Protein AF-A0A4V1ZNY5-F1 (afdb_monomer_lite)

Foldseek 3Di:
DDPVVVLVCVLVVLLVVLLVQCLVPLDPVSLVVSLVSNVVSLVVVLVVVLCVPCVPPHDDRPDDPVVSVVVSVVPSVVSVVVSVVSNVVSVVSSVVSVVVVD

Secondary structure (DSSP, 8-state):
--HHHHHHHHHHHHHHHHHHHHHHH--HHHHHHHHHHHHHHHHHHHHHHHHHHH-TTTS---S-HHHHHHHHHHHHHHHHHHHHHHHHHHHHHHHHHHHH--

Structure (mmCIF, N/CA/C/O backbone):
data_AF-A0A4V1ZNY5-F1
#
_entry.id   AF-A0A4V1ZNY5-F1
#
loop_
_atom_site.group_PDB
_atom_site.id
_atom_site.type_symbol
_atom_site.label_atom_id
_atom_site.label_alt_id
_atom_site.label_comp_id
_atom_site.label_asym_id
_atom_site.label_entity_id
_atom_site.label_seq_id
_atom_site.pdbx_PDB_ins_code
_atom_site.Cartn_x
_atom_site.Cartn_y
_atom_site.Cartn_z
_atom_site.occupancy
_atom_site.B_iso_or_equiv
_atom_site.auth_seq_id
_atom_site.auth_comp_id
_atom_site.auth_asym_id
_atom_site.auth_atom_id
_atom_site.pdbx_PDB_model_num
ATOM 1 N N . MET A 1 1 ? 20.889 -8.155 0.793 1.00 51.66 1 MET A N 1
ATOM 2 C CA . MET A 1 1 ? 19.547 -7.672 0.409 1.00 51.66 1 MET A CA 1
ATOM 3 C C . MET A 1 1 ? 19.725 -6.303 -0.200 1.00 51.66 1 MET A C 1
ATOM 5 O O . MET A 1 1 ? 20.232 -5.415 0.476 1.00 51.66 1 MET A O 1
ATOM 9 N N . ASP A 1 2 ? 19.386 -6.170 -1.472 1.00 76.38 2 ASP A N 1
ATOM 10 C CA . ASP A 1 2 ? 19.706 -4.991 -2.276 1.00 76.38 2 ASP A CA 1
ATOM 11 C C . ASP A 1 2 ? 18.778 -3.833 -1.880 1.00 76.38 2 ASP A C 1
ATOM 13 O O . ASP A 1 2 ? 17.642 -4.068 -1.464 1.00 76.38 2 ASP A O 1
ATOM 17 N N . LEU A 1 3 ? 19.235 -2.582 -2.003 1.00 69.19 3 LEU A N 1
ATOM 18 C CA . LEU A 1 3 ? 18.453 -1.370 -1.692 1.00 69.19 3 LEU A CA 1
ATOM 19 C C . LEU A 1 3 ? 17.049 -1.401 -2.326 1.00 69.19 3 LEU A C 1
ATOM 21 O O . LEU A 1 3 ? 16.068 -0.961 -1.730 1.00 69.19 3 LEU A O 1
ATOM 25 N N . PHE A 1 4 ? 16.956 -1.999 -3.513 1.00 63.38 4 PHE A N 1
ATOM 26 C CA . PHE A 1 4 ? 15.710 -2.256 -4.217 1.00 63.38 4 PHE A CA 1
ATOM 27 C C . PHE A 1 4 ? 14.741 -3.127 -3.403 1.00 63.38 4 PHE A C 1
ATOM 29 O O . PHE A 1 4 ? 13.587 -2.756 -3.236 1.00 63.38 4 PHE A O 1
ATOM 36 N N . GLY A 1 5 ? 15.203 -4.234 -2.814 1.00 63.56 5 GLY A N 1
ATOM 37 C CA . GLY A 1 5 ? 14.377 -5.091 -1.958 1.00 63.56 5 GLY A CA 1
ATOM 38 C C . GLY A 1 5 ? 13.820 -4.350 -0.738 1.00 63.56 5 GLY A C 1
ATOM 39 O O . GLY A 1 5 ? 12.646 -4.507 -0.414 1.00 63.56 5 GLY A O 1
ATOM 40 N N . TRP A 1 6 ? 14.617 -3.475 -0.114 1.00 69.19 6 TRP A N 1
ATOM 41 C CA . TRP A 1 6 ? 14.156 -2.625 0.992 1.00 69.19 6 TRP A CA 1
ATOM 42 C C . TRP A 1 6 ? 13.076 -1.629 0.561 1.00 69.19 6 TRP A C 1
ATOM 44 O O . TRP A 1 6 ? 12.050 -1.508 1.233 1.00 69.19 6 TRP A O 1
ATOM 54 N N . LEU A 1 7 ? 13.260 -0.969 -0.585 1.00 66.44 7 LEU A N 1
ATOM 55 C CA . LEU A 1 7 ? 12.258 -0.067 -1.162 1.00 66.44 7 LEU A CA 1
ATOM 56 C C . LEU A 1 7 ? 10.950 -0.801 -1.494 1.00 66.44 7 LEU A C 1
ATOM 58 O O . LEU A 1 7 ? 9.869 -0.255 -1.286 1.00 66.44 7 LEU A O 1
ATOM 62 N N . MET A 1 8 ? 11.035 -2.058 -1.935 1.00 65.38 8 MET A N 1
ATOM 63 C CA . MET A 1 8 ? 9.869 -2.899 -2.228 1.00 65.38 8 MET A CA 1
ATOM 64 C C . MET A 1 8 ? 9.114 -3.337 -0.962 1.00 65.38 8 MET A C 1
ATOM 66 O O . MET A 1 8 ? 7.915 -3.602 -1.026 1.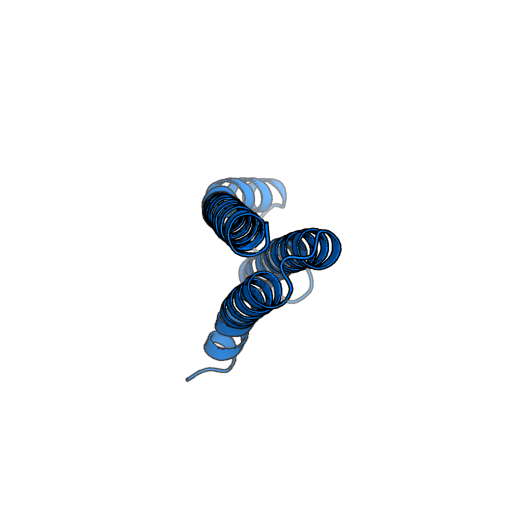00 65.38 8 MET A O 1
ATOM 70 N N . MET A 1 9 ? 9.780 -3.392 0.197 1.00 70.75 9 MET A N 1
ATOM 71 C CA . MET A 1 9 ? 9.149 -3.767 1.470 1.00 70.75 9 MET A CA 1
ATOM 72 C C . MET A 1 9 ? 8.447 -2.604 2.180 1.00 70.75 9 MET A C 1
ATOM 74 O O . MET A 1 9 ? 7.527 -2.841 2.965 1.00 70.75 9 MET A O 1
ATOM 78 N N . MET A 1 10 ? 8.822 -1.352 1.898 1.00 72.19 10 MET A N 1
ATOM 79 C CA . MET A 1 10 ? 8.226 -0.174 2.544 1.00 72.19 10 MET A CA 1
ATOM 80 C C . MET A 1 10 ? 6.694 -0.073 2.397 1.00 72.19 10 MET A C 1
ATOM 82 O O . MET A 1 10 ? 6.030 0.172 3.407 1.00 72.19 10 MET A O 1
ATOM 86 N N . PRO A 1 11 ? 6.085 -0.313 1.217 1.00 71.00 11 PRO A N 1
ATOM 87 C CA . PRO A 1 11 ? 4.630 -0.275 1.066 1.00 71.00 11 PRO A CA 1
ATOM 88 C C . PRO A 1 11 ? 3.929 -1.389 1.848 1.00 71.00 11 PRO A C 1
ATOM 90 O O . PRO A 1 11 ? 2.845 -1.175 2.392 1.00 71.00 11 PRO A O 1
ATOM 93 N N . ILE A 1 12 ? 4.553 -2.568 1.940 1.00 73.62 12 ILE A N 1
ATOM 94 C CA . ILE A 1 12 ? 4.027 -3.716 2.689 1.00 73.62 12 ILE A CA 1
ATOM 95 C C . ILE A 1 12 ? 4.035 -3.394 4.186 1.00 73.62 12 ILE A C 1
ATOM 97 O O . ILE A 1 12 ? 3.013 -3.542 4.856 1.00 73.62 12 ILE A O 1
ATOM 101 N N . ALA A 1 13 ? 5.155 -2.880 4.699 1.00 77.44 13 ALA A N 1
ATOM 102 C CA . ALA A 1 13 ? 5.283 -2.463 6.092 1.00 77.44 13 ALA A CA 1
ATOM 103 C C . ALA A 1 13 ? 4.310 -1.324 6.446 1.00 77.44 13 ALA A C 1
ATOM 105 O O . ALA A 1 13 ? 3.639 -1.391 7.476 1.00 77.44 13 ALA A O 1
ATOM 106 N N . ALA A 1 14 ? 4.163 -0.319 5.575 1.00 76.62 14 ALA A N 1
ATOM 107 C CA . ALA A 1 14 ? 3.204 0.772 5.757 1.00 76.62 14 ALA 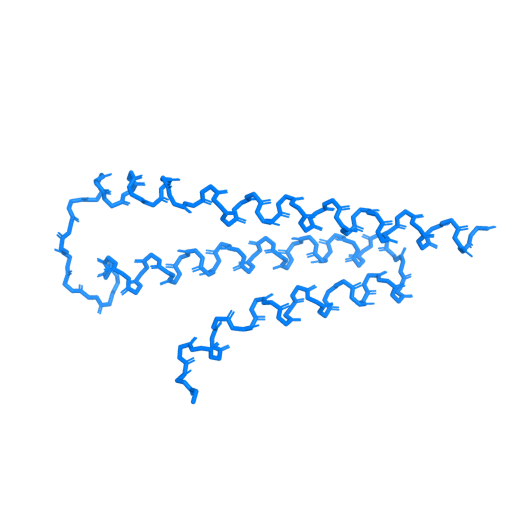A CA 1
ATOM 108 C C . ALA A 1 14 ? 1.749 0.268 5.766 1.00 76.62 14 ALA A C 1
ATOM 110 O O . ALA A 1 14 ? 0.949 0.676 6.611 1.00 76.62 14 ALA A O 1
ATOM 111 N N . SER A 1 15 ? 1.416 -0.673 4.876 1.00 78.38 15 SER A N 1
ATOM 112 C CA . SER A 1 15 ? 0.090 -1.298 4.812 1.00 78.38 15 SER A CA 1
ATOM 113 C C . SER A 1 15 ? -0.215 -2.089 6.087 1.00 78.38 15 SER A C 1
ATOM 115 O O . SER A 1 15 ? -1.273 -1.901 6.685 1.00 78.38 15 SER A O 1
ATOM 117 N N . LEU A 1 16 ? 0.732 -2.897 6.573 1.00 79.69 16 LEU A N 1
ATOM 118 C CA . LEU A 1 16 ? 0.595 -3.633 7.835 1.00 79.69 16 LEU A CA 1
ATOM 119 C C . LEU A 1 16 ? 0.473 -2.692 9.039 1.00 79.69 16 LEU A C 1
ATOM 121 O O . LEU A 1 16 ? -0.430 -2.861 9.857 1.00 79.69 16 LEU A O 1
ATOM 125 N N . GLY A 1 17 ? 1.313 -1.658 9.123 1.00 82.88 17 GLY A N 1
ATOM 126 C CA . GLY A 1 17 ? 1.246 -0.656 10.188 1.00 82.88 17 GLY A CA 1
ATOM 127 C C . GLY A 1 17 ? -0.104 0.065 10.226 1.00 82.88 17 GLY A C 1
ATOM 128 O O . GLY A 1 17 ? -0.700 0.225 11.293 1.00 82.88 17 GLY A O 1
ATOM 129 N N . SER A 1 18 ? -0.641 0.426 9.059 1.00 81.69 18 SER A N 1
ATOM 130 C CA . SER A 1 18 ? -1.956 1.066 8.947 1.00 81.69 18 SER A CA 1
ATOM 131 C C . SER A 1 18 ? -3.121 0.137 9.327 1.00 81.69 18 SER A C 1
ATOM 133 O O . SER A 1 18 ? -4.114 0.606 9.890 1.00 81.69 18 SER A O 1
ATOM 135 N N . LEU A 1 19 ? -3.000 -1.178 9.096 1.00 82.50 19 LEU A N 1
ATOM 136 C CA . LEU A 1 19 ? -3.964 -2.175 9.577 1.00 82.50 19 LEU A CA 1
ATOM 137 C C . LEU A 1 19 ? -3.892 -2.346 11.094 1.00 82.50 19 LEU A C 1
ATOM 139 O O . LEU A 1 19 ? -4.934 -2.373 11.748 1.00 82.50 19 LEU A O 1
ATOM 143 N N . CYS A 1 2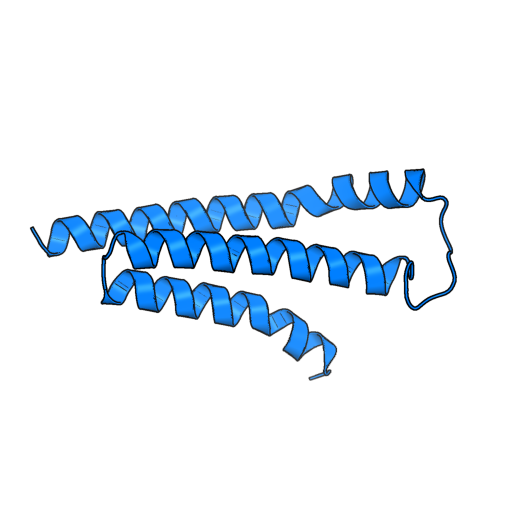0 ? -2.688 -2.409 11.664 1.00 83.94 20 CYS A N 1
ATOM 144 C CA . CYS A 1 20 ? -2.497 -2.477 13.112 1.00 83.94 20 CYS A CA 1
ATOM 145 C C . CYS A 1 20 ? -3.082 -1.243 13.810 1.00 83.94 20 CYS A C 1
ATOM 147 O O . CYS A 1 20 ? -3.788 -1.366 14.810 1.00 83.94 20 CYS A O 1
ATOM 149 N N . TRP A 1 21 ? -2.862 -0.050 13.253 1.00 83.12 21 TRP A N 1
ATOM 150 C CA . TRP A 1 21 ? -3.424 1.189 13.791 1.00 83.12 21 TRP A CA 1
ATOM 151 C C . TRP A 1 21 ? -4.956 1.252 13.677 1.00 83.12 21 TRP A C 1
ATOM 153 O O . TRP A 1 21 ? -5.641 1.686 14.613 1.00 83.12 21 TRP A O 1
ATOM 163 N N . LEU A 1 22 ? -5.515 0.759 12.568 1.00 84.06 22 LEU A N 1
ATOM 164 C CA . LEU A 1 22 ? -6.959 0.606 12.401 1.00 84.06 22 LEU A CA 1
ATOM 165 C C . LEU A 1 22 ? -7.547 -0.374 13.427 1.00 84.06 22 LEU A C 1
ATOM 167 O O . LEU A 1 22 ? -8.568 -0.066 14.044 1.00 84.06 22 LEU A O 1
ATOM 171 N N . ALA A 1 23 ? -6.896 -1.520 13.637 1.00 80.88 23 ALA A N 1
ATOM 172 C CA . ALA A 1 23 ? -7.309 -2.528 14.609 1.00 80.88 23 ALA A CA 1
ATOM 173 C C . ALA A 1 23 ? -7.257 -1.991 16.050 1.00 80.88 23 ALA A C 1
ATOM 175 O O . ALA A 1 23 ? -8.174 -2.241 16.835 1.00 80.88 23 ALA A O 1
ATOM 176 N N . ALA A 1 24 ? -6.230 -1.204 16.382 1.00 83.00 24 ALA A N 1
ATOM 177 C CA . ALA A 1 24 ? -6.070 -0.607 17.702 1.00 83.00 24 ALA A CA 1
ATOM 178 C C . ALA A 1 24 ? -7.135 0.466 17.988 1.00 83.00 24 ALA A C 1
ATOM 180 O O . ALA A 1 24 ? -7.837 0.376 19.000 1.00 83.00 24 ALA A O 1
ATOM 181 N N . SER A 1 25 ? -7.296 1.458 17.098 1.00 84.12 25 SER A N 1
ATOM 182 C CA . SER A 1 25 ? -8.186 2.599 17.370 1.00 84.12 25 SER A CA 1
ATOM 183 C C . SER A 1 25 ? -9.659 2.338 17.055 1.00 84.12 25 SER A C 1
ATOM 185 O O . SER A 1 25 ? -10.526 2.902 17.716 1.00 84.12 25 SER A O 1
ATOM 187 N N . GLY A 1 26 ? -9.969 1.551 16.015 1.00 77.31 26 GLY A N 1
ATOM 188 C CA . GLY A 1 26 ? -11.343 1.359 15.534 1.00 77.31 26 GLY A CA 1
ATOM 189 C C . GLY A 1 26 ? -12.055 2.643 15.079 1.00 77.31 26 GLY A C 1
ATOM 190 O O . GLY A 1 26 ? -13.277 2.646 14.921 1.00 77.31 26 GLY A O 1
ATOM 191 N N . SER A 1 27 ? -11.329 3.749 14.882 1.00 84.69 27 SER A N 1
ATOM 192 C CA . SER A 1 27 ? -11.915 5.055 14.568 1.00 84.69 27 SER A CA 1
ATOM 193 C C . SER A 1 27 ? -12.182 5.232 13.067 1.00 84.69 27 SER A C 1
ATOM 195 O O . SER A 1 27 ? -11.445 4.730 12.217 1.00 84.69 27 SER A O 1
ATOM 197 N N . ARG A 1 28 ? -13.226 5.998 12.707 1.00 83.81 28 ARG A N 1
ATOM 198 C CA . ARG A 1 28 ? -13.529 6.321 11.293 1.00 83.81 28 ARG A CA 1
ATOM 199 C C . ARG A 1 28 ? -12.383 7.077 10.610 1.00 83.81 28 ARG A C 1
ATOM 201 O O . ARG A 1 28 ? -12.134 6.863 9.430 1.00 83.81 28 ARG A O 1
ATOM 208 N N . ARG A 1 29 ? -11.683 7.940 11.358 1.00 85.75 29 ARG A N 1
ATOM 209 C CA . ARG A 1 29 ? -10.517 8.687 10.863 1.00 85.75 29 ARG A CA 1
ATOM 210 C C . ARG A 1 29 ? -9.357 7.749 10.546 1.00 85.75 29 ARG A C 1
ATOM 212 O O . ARG A 1 29 ? -8.785 7.872 9.471 1.00 85.75 29 ARG A O 1
ATOM 219 N N . ALA A 1 30 ? -9.072 6.783 11.423 1.00 80.75 30 ALA A N 1
ATOM 220 C CA . ALA A 1 30 ? -8.042 5.785 11.156 1.00 80.75 30 ALA A CA 1
ATOM 221 C C . ALA A 1 30 ? -8.365 4.965 9.907 1.00 80.75 30 ALA A C 1
ATOM 223 O O . ALA A 1 30 ? -7.497 4.786 9.068 1.00 80.75 30 ALA A O 1
ATOM 224 N N . PHE A 1 31 ? -9.627 4.570 9.717 1.00 83.12 31 PHE A N 1
ATOM 225 C CA . PHE A 1 31 ? -10.045 3.870 8.501 1.00 83.12 31 PHE A CA 1
ATOM 226 C C . PHE A 1 31 ? -9.794 4.695 7.229 1.00 83.12 31 PHE A C 1
ATOM 228 O O . PHE A 1 31 ? -9.182 4.197 6.288 1.00 83.12 31 PHE A O 1
ATOM 235 N N . MET A 1 32 ? -10.207 5.968 7.211 1.00 84.31 32 MET A N 1
ATOM 236 C CA . MET A 1 32 ? -9.976 6.854 6.062 1.00 84.31 32 MET A CA 1
ATOM 237 C C . MET A 1 32 ? -8.486 7.061 5.773 1.00 84.31 32 MET A C 1
ATOM 239 O O . MET A 1 32 ? -8.072 6.976 4.621 1.00 84.31 32 MET A O 1
ATOM 243 N N . VAL A 1 33 ? -7.676 7.294 6.807 1.00 84.94 33 VAL A N 1
ATOM 244 C CA . VAL A 1 33 ? -6.229 7.490 6.651 1.00 84.94 33 VAL A CA 1
ATOM 245 C C . VAL A 1 33 ? -5.550 6.203 6.174 1.00 84.94 33 VAL A C 1
ATOM 247 O O . VAL A 1 33 ? -4.739 6.267 5.258 1.00 84.94 33 VAL A O 1
ATOM 250 N N . THR A 1 34 ? -5.925 5.032 6.698 1.00 85.38 34 THR A N 1
ATOM 251 C CA . THR A 1 34 ? -5.437 3.725 6.223 1.00 85.38 34 THR A CA 1
ATOM 252 C C . THR A 1 34 ? -5.712 3.531 4.729 1.00 85.38 34 THR A C 1
ATOM 254 O O . THR A 1 34 ? -4.815 3.143 3.980 1.00 85.38 34 THR A O 1
ATOM 257 N N . LEU A 1 35 ? -6.920 3.864 4.262 1.00 85.94 35 LEU A N 1
ATOM 258 C CA . LEU A 1 35 ? -7.260 3.787 2.839 1.00 85.94 35 LEU A CA 1
ATOM 259 C C . LEU A 1 35 ? -6.440 4.771 1.995 1.00 85.94 35 LEU A C 1
ATOM 261 O O . LEU A 1 35 ? -5.861 4.364 0.989 1.00 85.94 35 LEU A O 1
ATOM 265 N N . LEU A 1 36 ? -6.339 6.033 2.420 1.00 86.38 36 LEU A N 1
ATOM 266 C CA . LEU A 1 36 ? -5.585 7.063 1.700 1.00 86.38 36 LEU A CA 1
ATOM 267 C C . LEU A 1 36 ? -4.093 6.728 1.602 1.00 86.38 36 LEU A C 1
ATOM 269 O O . LEU A 1 36 ? -3.518 6.836 0.522 1.00 86.38 36 LEU A O 1
ATOM 273 N N . VAL A 1 37 ? -3.477 6.272 2.695 1.00 84.44 37 VAL A N 1
ATOM 274 C CA . VAL A 1 37 ? -2.061 5.877 2.721 1.00 84.44 37 VAL A CA 1
ATOM 275 C C . VAL A 1 37 ? -1.818 4.662 1.826 1.00 84.44 37 VAL A C 1
ATOM 277 O O . VAL A 1 37 ? -0.857 4.659 1.060 1.00 84.44 37 VAL A O 1
ATOM 280 N N . SER A 1 38 ? -2.705 3.660 1.857 1.00 83.31 38 SER A N 1
ATOM 281 C CA . SER A 1 38 ? -2.581 2.482 0.985 1.00 83.31 38 SER A CA 1
ATOM 282 C C . SER A 1 38 ? -2.702 2.836 -0.504 1.00 83.31 38 SER A C 1
ATOM 284 O O . SER A 1 38 ? -1.942 2.320 -1.322 1.00 83.31 38 SER A O 1
ATOM 286 N N . LEU A 1 39 ? -3.604 3.762 -0.856 1.00 84.56 39 LEU A N 1
ATOM 287 C CA . LEU A 1 39 ? -3.776 4.244 -2.226 1.00 84.56 39 LEU A CA 1
ATOM 288 C C . LEU A 1 39 ? -2.571 5.075 -2.682 1.00 84.56 39 LEU A C 1
ATOM 290 O O . LEU A 1 39 ? -2.066 4.873 -3.783 1.00 84.56 39 LEU A O 1
ATOM 294 N N . ALA A 1 40 ? -2.081 5.982 -1.835 1.00 84.25 40 ALA A N 1
ATOM 295 C CA . ALA A 1 40 ? -0.891 6.774 -2.130 1.00 84.25 40 ALA A CA 1
ATOM 296 C C . ALA A 1 40 ? 0.333 5.871 -2.344 1.00 84.25 40 ALA A C 1
ATOM 298 O O . ALA A 1 40 ? 1.063 6.051 -3.316 1.00 84.25 40 ALA A O 1
ATOM 299 N N . GLY A 1 41 ? 0.512 4.852 -1.497 1.00 80.94 41 GLY A N 1
ATOM 300 C CA . GLY A 1 41 ? 1.567 3.853 -1.652 1.00 80.94 41 GLY A CA 1
ATOM 301 C C . GLY A 1 41 ? 1.476 3.098 -2.980 1.00 80.94 41 GLY A C 1
ATOM 302 O O . GLY A 1 41 ? 2.487 2.958 -3.663 1.00 80.94 41 GLY A O 1
ATOM 303 N N . LEU A 1 42 ? 0.271 2.679 -3.384 1.00 81.88 42 LEU A N 1
ATOM 304 C CA . LEU A 1 42 ? 0.026 2.023 -4.673 1.00 81.88 42 LEU A CA 1
ATOM 305 C C . LEU A 1 42 ? 0.424 2.914 -5.859 1.00 81.88 42 LEU A C 1
ATOM 307 O O . LEU A 1 42 ? 1.111 2.457 -6.771 1.00 81.88 42 LEU A O 1
ATOM 311 N N . LEU A 1 43 ? 0.004 4.182 -5.843 1.00 81.50 43 LEU A N 1
ATOM 312 C CA . LEU A 1 43 ? 0.269 5.132 -6.925 1.00 81.50 43 LEU A CA 1
ATOM 313 C C . LEU A 1 43 ? 1.754 5.492 -7.018 1.00 81.50 43 LEU A C 1
ATOM 315 O O . LEU A 1 43 ? 2.317 5.467 -8.109 1.00 81.50 43 LEU A O 1
ATOM 319 N N . ILE A 1 44 ? 2.397 5.773 -5.882 1.00 80.19 44 ILE A N 1
ATOM 320 C CA . ILE A 1 44 ? 3.826 6.100 -5.814 1.00 80.19 44 ILE A CA 1
ATOM 321 C C . ILE A 1 44 ? 4.663 4.907 -6.276 1.00 80.19 44 ILE A C 1
ATOM 323 O O . ILE A 1 44 ? 5.556 5.061 -7.103 1.00 80.19 44 ILE A O 1
ATOM 327 N N . PHE A 1 45 ? 4.358 3.705 -5.785 1.00 76.56 45 PHE A N 1
ATOM 328 C CA . PHE A 1 45 ? 5.064 2.495 -6.192 1.00 76.56 45 PHE A CA 1
ATOM 329 C C . PHE A 1 45 ? 4.867 2.202 -7.676 1.00 76.56 45 PHE A C 1
ATOM 331 O O . PHE A 1 45 ? 5.814 1.870 -8.382 1.00 76.56 45 PHE A O 1
ATOM 338 N N . GLY A 1 46 ? 3.639 2.363 -8.158 1.00 75.06 46 GLY A N 1
ATOM 339 C CA . GLY A 1 46 ? 3.317 2.214 -9.561 1.00 75.06 46 GLY A CA 1
ATOM 340 C C . GLY A 1 46 ? 4.070 3.186 -10.464 1.00 75.06 46 GLY A C 1
ATOM 341 O O . GLY A 1 46 ? 4.574 2.784 -11.510 1.00 75.06 46 GLY A O 1
ATOM 342 N N . PHE A 1 47 ? 4.195 4.436 -10.023 1.00 74.25 47 PHE A N 1
ATOM 343 C CA . PHE A 1 47 ? 4.994 5.457 -10.685 1.00 74.25 47 PHE A CA 1
ATOM 344 C C . PHE A 1 47 ? 6.487 5.103 -10.680 1.00 74.25 47 PHE A C 1
ATOM 346 O O . PHE A 1 47 ? 7.105 5.101 -11.737 1.00 74.25 47 PHE A O 1
ATOM 353 N N . PHE A 1 48 ? 7.065 4.714 -9.538 1.00 73.56 48 PHE A N 1
ATOM 354 C CA . PHE A 1 48 ? 8.473 4.301 -9.472 1.00 73.56 48 PHE A CA 1
ATOM 355 C C . PHE A 1 48 ? 8.762 3.053 -10.308 1.00 73.56 48 PHE A C 1
ATOM 357 O O . PHE A 1 48 ? 9.763 3.016 -11.012 1.00 73.56 48 PHE A O 1
ATOM 364 N N . ALA A 1 49 ? 7.902 2.035 -10.263 1.00 70.69 49 ALA A N 1
ATOM 365 C CA . ALA A 1 49 ? 8.066 0.821 -11.060 1.00 70.69 49 ALA A CA 1
ATOM 366 C C . ALA A 1 49 ? 8.009 1.111 -12.568 1.00 70.69 49 ALA A C 1
ATOM 368 O O . ALA A 1 49 ? 8.686 0.449 -13.355 1.00 70.69 49 ALA A O 1
ATOM 369 N N . TRP A 1 50 ? 7.211 2.102 -12.965 1.00 68.75 50 TRP A N 1
ATOM 370 C CA . TRP A 1 50 ? 7.153 2.599 -14.332 1.00 68.75 50 TRP A CA 1
ATOM 371 C C . TRP A 1 50 ? 8.409 3.399 -14.702 1.00 68.75 50 TRP A C 1
ATOM 373 O O . TRP A 1 50 ? 9.052 3.086 -15.701 1.00 68.75 50 TRP A O 1
ATOM 383 N N . GLU A 1 51 ? 8.831 4.341 -13.856 1.00 68.44 51 GLU A N 1
ATOM 384 C CA . GLU A 1 51 ? 10.029 5.164 -14.064 1.00 68.44 51 GLU A CA 1
ATOM 385 C C . GLU A 1 51 ? 11.325 4.346 -14.116 1.00 68.44 51 GLU A C 1
ATOM 387 O O . GLU A 1 51 ? 12.141 4.544 -15.012 1.00 68.44 51 GLU A O 1
ATOM 392 N N . PHE A 1 52 ? 11.516 3.378 -13.215 1.00 65.38 52 PHE A N 1
ATOM 393 C CA . PHE A 1 52 ? 12.707 2.517 -13.211 1.00 65.38 52 PHE A CA 1
ATOM 394 C C . PHE A 1 52 ? 12.799 1.605 -14.438 1.00 65.38 52 PHE A C 1
ATOM 396 O O . PHE A 1 52 ? 13.886 1.133 -14.768 1.00 65.38 52 PHE A O 1
ATOM 403 N N . ARG A 1 53 ? 11.670 1.320 -15.093 1.00 62.38 53 ARG A N 1
ATOM 404 C CA . ARG A 1 53 ? 11.614 0.407 -16.235 1.00 62.38 53 ARG A CA 1
ATOM 405 C C . ARG A 1 53 ? 11.702 1.137 -17.568 1.00 62.38 53 ARG A C 1
ATOM 407 O O . ARG A 1 53 ? 12.499 0.741 -18.412 1.00 62.38 53 ARG A O 1
ATOM 414 N N . ASP A 1 54 ? 10.861 2.150 -17.759 1.00 60.62 54 ASP A N 1
ATOM 415 C CA . ASP A 1 54 ? 10.713 2.847 -19.040 1.00 60.62 54 ASP A CA 1
ATOM 416 C C . ASP A 1 54 ? 11.519 4.164 -19.074 1.00 60.62 54 ASP A C 1
ATOM 418 O O . ASP A 1 54 ? 11.669 4.771 -20.136 1.00 60.62 54 ASP A O 1
ATOM 422 N N . GLY A 1 55 ? 12.099 4.576 -17.937 1.00 53.94 55 GLY A N 1
ATOM 423 C CA . GLY A 1 55 ? 13.126 5.614 -17.866 1.00 53.94 55 GLY A CA 1
ATOM 424 C C . GLY A 1 55 ? 12.650 6.994 -18.303 1.00 53.94 55 GLY A C 1
ATOM 425 O O . GLY A 1 55 ? 13.405 7.718 -18.939 1.00 53.94 55 GLY A O 1
ATOM 426 N N . ILE A 1 56 ? 11.409 7.379 -18.021 1.00 54.22 56 ILE A N 1
ATOM 427 C CA . ILE A 1 56 ? 10.824 8.587 -18.621 1.00 54.22 56 ILE A CA 1
ATOM 428 C C . ILE A 1 56 ? 11.437 9.875 -18.064 1.00 54.22 56 ILE A C 1
ATOM 430 O O . ILE A 1 56 ? 11.600 10.834 -18.829 1.00 54.22 56 ILE A O 1
ATOM 434 N N . LEU A 1 57 ? 11.835 9.873 -16.788 1.00 53.06 57 LEU A N 1
ATOM 435 C CA . LEU A 1 57 ? 12.565 10.958 -16.129 1.00 53.06 57 LEU A CA 1
ATOM 436 C C . LEU A 1 57 ? 14.067 10.674 -15.945 1.00 53.06 57 LEU A C 1
ATOM 438 O O . LEU A 1 57 ? 14.843 11.626 -15.894 1.00 53.06 57 LEU A O 1
ATOM 442 N N . PHE A 1 58 ? 14.493 9.404 -15.852 1.00 52.62 58 PHE A N 1
ATOM 443 C CA . PHE A 1 58 ? 15.861 9.042 -15.421 1.00 52.62 58 PHE A CA 1
ATOM 444 C C . PHE A 1 58 ? 16.610 8.007 -16.298 1.00 52.62 58 PHE A C 1
ATOM 446 O O . PHE A 1 58 ? 17.718 7.617 -15.934 1.00 52.62 58 PHE A O 1
ATOM 453 N N . GLY A 1 59 ? 16.070 7.557 -17.442 1.00 49.22 59 GLY A N 1
ATOM 454 C CA . GLY A 1 59 ? 16.708 6.549 -18.313 1.00 49.22 59 GLY A CA 1
ATOM 455 C C . GLY A 1 59 ? 16.552 6.824 -19.821 1.00 49.22 59 GLY A C 1
ATOM 456 O O . GLY A 1 59 ? 15.877 7.772 -20.217 1.00 49.22 59 GLY A O 1
ATOM 457 N N . PRO A 1 60 ? 17.193 6.042 -20.712 1.00 51.50 60 PRO A N 1
ATOM 458 C CA . PRO A 1 60 ? 16.991 6.192 -22.151 1.00 51.50 60 PRO A CA 1
ATOM 459 C C . PRO A 1 60 ? 15.565 5.755 -22.524 1.00 51.50 60 PRO A C 1
ATOM 461 O O . PRO A 1 60 ? 15.165 4.625 -22.242 1.00 51.50 60 PRO A O 1
ATOM 464 N N . ARG A 1 61 ? 14.794 6.644 -23.168 1.00 60.22 61 ARG A N 1
ATOM 465 C CA . ARG A 1 61 ? 13.426 6.366 -23.641 1.00 60.22 61 ARG A CA 1
ATOM 466 C C . ARG A 1 61 ? 13.452 5.250 -24.690 1.00 60.22 61 ARG A C 1
ATOM 468 O O . ARG A 1 61 ? 13.725 5.500 -25.858 1.00 60.22 61 ARG A O 1
ATOM 475 N N . THR A 1 62 ? 13.183 4.019 -24.269 1.00 57.28 62 THR A N 1
ATOM 476 C CA . THR A 1 62 ? 13.257 2.816 -25.122 1.00 57.28 62 THR A CA 1
ATOM 477 C C . THR A 1 62 ? 11.914 2.416 -25.741 1.00 57.28 62 THR A C 1
ATOM 479 O O . THR A 1 62 ? 11.853 1.457 -26.508 1.00 57.28 62 THR A O 1
ATOM 482 N N . SER A 1 63 ? 10.829 3.139 -25.450 1.00 57.78 63 SER A N 1
ATOM 483 C CA . SER A 1 63 ? 9.489 2.812 -25.946 1.00 57.78 63 SER A CA 1
ATOM 484 C C . SER A 1 63 ? 8.653 4.048 -26.260 1.00 57.78 63 SER A C 1
ATOM 486 O O . SER A 1 63 ? 8.585 4.969 -25.445 1.00 57.78 63 SER A O 1
ATOM 488 N N . ASP A 1 64 ? 7.945 4.016 -27.391 1.00 65.94 64 ASP A N 1
ATOM 489 C CA . ASP A 1 64 ? 6.895 4.982 -27.718 1.00 65.94 64 ASP A CA 1
ATOM 490 C C . ASP A 1 64 ? 5.852 5.031 -26.591 1.00 65.94 64 ASP A C 1
ATOM 492 O O . ASP A 1 64 ? 5.395 3.991 -26.101 1.00 65.94 64 ASP A O 1
ATOM 496 N N . GLY A 1 65 ? 5.465 6.240 -26.170 1.00 63.75 65 GLY A N 1
ATOM 497 C CA . GLY A 1 65 ? 4.647 6.460 -24.968 1.00 63.75 65 GLY A CA 1
ATOM 498 C C . GLY A 1 65 ? 3.319 5.688 -24.943 1.00 63.75 65 GLY A C 1
ATOM 499 O O . GLY A 1 65 ? 2.864 5.290 -23.874 1.00 63.75 65 GLY A O 1
ATOM 500 N N . LEU A 1 66 ? 2.731 5.396 -26.110 1.00 66.69 66 LEU A N 1
ATOM 501 C CA . LEU A 1 66 ? 1.513 4.582 -26.236 1.00 66.69 66 LEU A CA 1
ATOM 502 C C . LEU A 1 66 ? 1.740 3.112 -25.852 1.00 66.69 66 LEU A C 1
ATOM 504 O O . LEU A 1 66 ? 0.947 2.534 -25.108 1.00 66.69 66 LEU A O 1
ATOM 508 N N . THR A 1 67 ? 2.842 2.511 -26.300 1.00 67.06 67 THR A N 1
ATOM 509 C CA . THR A 1 67 ? 3.190 1.114 -26.002 1.00 67.06 67 THR A CA 1
ATOM 510 C C . THR A 1 67 ? 3.596 0.951 -24.535 1.00 67.06 67 THR A C 1
ATOM 512 O O . THR A 1 67 ? 3.267 -0.059 -23.906 1.00 67.06 67 THR A O 1
ATOM 515 N N . ALA A 1 68 ? 4.263 1.962 -23.966 1.00 65.00 68 ALA A N 1
ATOM 516 C CA . ALA A 1 68 ? 4.567 2.035 -22.536 1.00 65.00 68 ALA A CA 1
ATOM 517 C C . ALA A 1 68 ? 3.281 2.105 -21.696 1.00 65.00 68 ALA A C 1
ATOM 519 O O . ALA A 1 68 ? 3.109 1.327 -20.759 1.00 65.00 68 ALA A O 1
ATOM 520 N N . LEU A 1 69 ? 2.327 2.957 -22.091 1.00 65.50 69 LEU A N 1
ATOM 521 C CA . LEU A 1 69 ? 1.037 3.101 -21.416 1.00 65.50 69 LEU A CA 1
ATOM 522 C C . LEU A 1 69 ? 0.199 1.813 -21.484 1.00 65.50 69 LEU A C 1
ATOM 524 O O . LEU A 1 69 ? -0.390 1.393 -20.489 1.00 65.50 69 LEU A O 1
ATOM 528 N N . GLN A 1 70 ? 0.177 1.136 -22.632 1.00 68.69 70 GLN A N 1
ATOM 529 C CA . GLN A 1 70 ? -0.558 -0.120 -22.794 1.00 68.69 70 GLN A CA 1
ATOM 530 C C . GLN A 1 70 ? 0.044 -1.244 -21.930 1.00 68.69 70 GLN A C 1
ATOM 532 O O . GLN A 1 70 ? -0.677 -1.986 -21.257 1.00 68.69 70 GLN A O 1
ATOM 537 N N . ARG A 1 71 ? 1.380 -1.331 -21.876 1.00 65.62 71 ARG A N 1
ATOM 538 C CA . ARG A 1 71 ? 2.102 -2.272 -21.005 1.00 65.62 71 ARG A CA 1
ATOM 539 C C . ARG A 1 71 ? 1.924 -1.942 -19.526 1.00 65.62 71 ARG A C 1
ATOM 541 O O . ARG A 1 71 ? 1.810 -2.875 -18.732 1.00 65.62 71 ARG A O 1
ATOM 548 N N . PHE A 1 72 ? 1.861 -0.659 -19.176 1.00 66.94 72 PHE A N 1
ATOM 549 C CA . PHE A 1 72 ? 1.527 -0.187 -17.837 1.00 66.94 72 PHE A CA 1
ATOM 550 C C . PHE A 1 72 ? 0.152 -0.717 -17.428 1.00 66.94 72 PHE A C 1
ATOM 552 O O . PHE A 1 72 ? 0.083 -1.551 -16.530 1.00 66.94 72 PHE A O 1
ATOM 559 N N . TRP A 1 73 ? -0.921 -0.379 -18.152 1.00 64.50 73 TRP A N 1
ATOM 560 C CA . TRP A 1 73 ? -2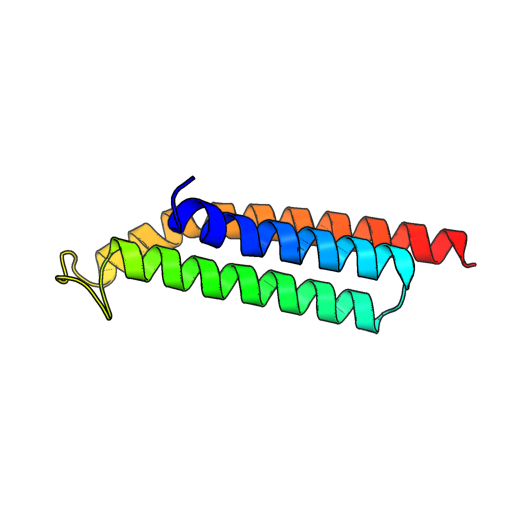.285 -0.812 -17.811 1.00 64.50 73 TRP A CA 1
ATOM 561 C C . TRP A 1 73 ? -2.449 -2.336 -17.747 1.00 64.50 73 TRP A C 1
ATOM 563 O O . TRP A 1 73 ? -3.062 -2.850 -16.812 1.00 64.50 73 TRP A O 1
ATOM 573 N N . SER A 1 74 ? -1.825 -3.075 -18.673 1.00 65.25 74 SER A N 1
ATOM 574 C CA . SER A 1 74 ? -1.861 -4.548 -18.688 1.00 65.25 74 SER A CA 1
ATOM 575 C C . SER A 1 74 ? -1.201 -5.216 -17.474 1.00 65.25 74 SER A C 1
ATOM 577 O O . SER A 1 74 ? -1.394 -6.409 -17.251 1.00 65.25 74 SER A O 1
ATOM 579 N N . ARG A 1 75 ? -0.417 -4.472 -16.685 1.00 65.31 75 ARG A N 1
ATOM 580 C CA . ARG A 1 75 ? 0.276 -4.967 -15.483 1.00 65.31 75 ARG A CA 1
ATOM 581 C C . ARG A 1 75 ? -0.154 -4.250 -14.208 1.00 65.31 75 ARG A C 1
ATOM 583 O O . ARG A 1 75 ? 0.031 -4.790 -13.123 1.00 65.31 75 ARG A O 1
ATOM 590 N N . PHE A 1 76 ? -0.766 -3.075 -14.335 1.00 69.75 76 PHE A N 1
ATOM 591 C CA . PHE A 1 76 ? -1.240 -2.265 -13.217 1.00 69.75 76 PHE A CA 1
ATOM 592 C C . PHE A 1 76 ? -2.527 -2.802 -12.576 1.00 69.75 76 PHE A C 1
ATOM 594 O O . PHE A 1 76 ? -2.834 -2.464 -11.434 1.00 69.75 76 PHE A O 1
ATOM 601 N N . TRP A 1 77 ? -3.260 -3.680 -13.269 1.00 72.50 77 TRP A N 1
ATOM 602 C CA . TRP A 1 77 ? -4.466 -4.309 -12.724 1.00 72.50 77 TRP A CA 1
ATOM 603 C C . TRP A 1 77 ? -4.175 -5.197 -11.508 1.00 72.50 77 TRP A C 1
ATOM 605 O O . TRP A 1 77 ? -4.981 -5.224 -10.583 1.00 72.50 77 TRP A O 1
ATOM 615 N N . LEU A 1 78 ? -3.032 -5.896 -11.473 1.00 72.75 78 LEU A N 1
ATOM 616 C CA . LEU A 1 78 ? -2.689 -6.806 -10.376 1.00 72.75 78 LEU A CA 1
ATOM 617 C C . LEU A 1 78 ? -2.432 -6.039 -9.061 1.00 72.75 78 LEU A C 1
ATOM 619 O O . LEU A 1 78 ? -3.053 -6.385 -8.058 1.00 72.75 78 LEU A O 1
ATOM 623 N N . PRO A 1 79 ? -1.623 -4.958 -9.037 1.00 74.69 79 PRO A N 1
ATOM 624 C CA . PRO A 1 79 ? -1.531 -4.065 -7.882 1.00 74.69 79 PRO A CA 1
ATOM 625 C C . PRO A 1 79 ? -2.888 -3.509 -7.426 1.00 74.69 79 PRO A C 1
ATOM 627 O O . PRO A 1 79 ? -3.170 -3.497 -6.228 1.00 74.69 79 PRO A O 1
ATOM 630 N N . PHE A 1 80 ? -3.758 -3.102 -8.358 1.00 79.12 80 PHE A N 1
ATOM 631 C CA . PHE A 1 80 ? -5.114 -2.645 -8.027 1.00 79.12 80 PHE A CA 1
ATOM 632 C C . PHE A 1 80 ? -5.991 -3.755 -7.431 1.00 79.12 80 PHE A C 1
ATOM 634 O O . PHE A 1 80 ? -6.739 -3.496 -6.490 1.00 79.12 80 PHE A O 1
ATOM 641 N N . ALA A 1 81 ? -5.885 -4.988 -7.928 1.00 81.06 81 ALA A N 1
ATOM 642 C CA . ALA A 1 81 ? -6.588 -6.143 -7.375 1.00 81.06 81 ALA A CA 1
ATOM 643 C C . ALA A 1 81 ? -6.103 -6.463 -5.951 1.00 81.06 81 ALA A C 1
ATOM 645 O O . ALA A 1 81 ? -6.919 -6.677 -5.052 1.00 81.06 81 ALA A O 1
ATOM 646 N N . CYS A 1 82 ? -4.789 -6.411 -5.713 1.00 82.06 82 CYS A N 1
ATOM 647 C CA . CYS A 1 82 ? -4.209 -6.544 -4.376 1.00 82.06 82 CYS A CA 1
ATOM 648 C C . CYS A 1 82 ? -4.695 -5.433 -3.434 1.00 82.06 82 CYS A C 1
ATOM 650 O O . CYS A 1 82 ? -5.056 -5.707 -2.288 1.00 82.06 82 CYS A O 1
ATOM 652 N N . TRP A 1 83 ? -4.765 -4.190 -3.918 1.00 84.75 83 TRP A N 1
ATOM 653 C CA . TRP A 1 83 ? -5.310 -3.069 -3.155 1.00 84.75 83 TRP A CA 1
ATOM 654 C C . TRP A 1 83 ? -6.793 -3.267 -2.828 1.00 84.75 83 TRP A C 1
ATOM 656 O O . TRP A 1 83 ? -7.190 -3.092 -1.679 1.00 84.75 83 TRP A O 1
ATOM 666 N N . ALA A 1 84 ? -7.611 -3.722 -3.779 1.00 85.69 84 ALA A N 1
ATOM 667 C CA . ALA A 1 84 ? -9.013 -4.048 -3.520 1.00 85.69 84 ALA A CA 1
ATOM 668 C C . ALA A 1 84 ? -9.153 -5.132 -2.433 1.00 85.69 84 ALA A C 1
ATOM 670 O O . ALA A 1 84 ? -9.971 -4.994 -1.521 1.00 85.69 84 ALA A O 1
ATOM 671 N N . GLY A 1 85 ? -8.302 -6.164 -2.467 1.00 87.06 85 GLY A N 1
ATOM 672 C CA . GLY A 1 85 ? -8.205 -7.165 -1.401 1.00 87.06 85 GLY A CA 1
ATOM 673 C C . GLY A 1 85 ? -7.868 -6.546 -0.040 1.00 87.06 85 GLY A C 1
ATOM 674 O O . GLY A 1 85 ? -8.533 -6.834 0.956 1.00 87.06 85 GLY A O 1
ATOM 675 N N . PHE A 1 86 ? -6.901 -5.628 0.005 1.00 87.38 86 PHE A N 1
ATOM 676 C CA . PHE A 1 86 ? -6.556 -4.884 1.218 1.00 87.38 86 PHE A CA 1
ATOM 677 C C . PHE A 1 86 ? -7.733 -4.056 1.757 1.00 87.38 86 PHE A C 1
ATOM 679 O O . PHE A 1 86 ? -8.001 -4.082 2.958 1.00 87.38 86 PHE A O 1
ATOM 686 N N . VAL A 1 87 ? -8.480 -3.365 0.890 1.00 87.94 87 VAL A N 1
ATOM 687 C CA . VAL A 1 87 ? -9.669 -2.590 1.285 1.00 87.94 87 VAL A CA 1
ATOM 688 C C . VAL A 1 87 ? -10.720 -3.490 1.934 1.00 87.94 87 VAL A C 1
ATOM 690 O O . VAL A 1 87 ? -11.297 -3.116 2.959 1.00 87.94 87 VAL A O 1
ATOM 693 N N . LEU A 1 88 ? -10.946 -4.690 1.392 1.00 92.00 88 LEU A N 1
ATOM 694 C CA . LEU A 1 88 ? -11.869 -5.666 1.977 1.00 92.00 88 LEU A CA 1
ATOM 695 C C . LEU A 1 88 ? -11.405 -6.120 3.367 1.00 92.00 88 LEU A C 1
ATOM 697 O O . LEU A 1 88 ? -12.217 -6.165 4.296 1.00 92.00 88 LEU A O 1
ATOM 701 N N . VAL A 1 89 ? -10.106 -6.381 3.537 1.00 89.94 89 VAL A N 1
ATOM 702 C CA . VAL A 1 89 ? -9.514 -6.724 4.840 1.00 89.94 89 VAL A CA 1
ATOM 703 C C . VAL A 1 89 ? -9.676 -5.572 5.834 1.00 89.94 89 VAL A C 1
ATOM 705 O O . VAL A 1 89 ? -10.176 -5.789 6.938 1.00 89.94 89 VAL A O 1
ATOM 708 N N . ALA A 1 90 ? -9.345 -4.338 5.445 1.00 87.00 90 ALA A N 1
ATOM 709 C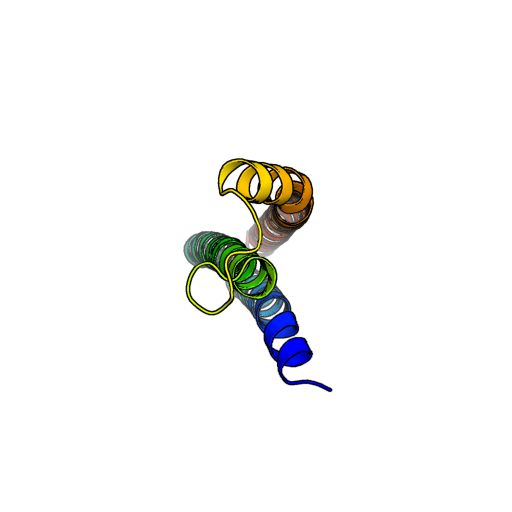 CA . ALA A 1 90 ? -9.503 -3.157 6.292 1.00 87.00 90 ALA A CA 1
ATOM 710 C C . ALA A 1 90 ? -10.971 -2.945 6.708 1.00 87.00 90 ALA A C 1
ATOM 712 O O . ALA A 1 90 ? -11.258 -2.670 7.876 1.00 87.00 90 ALA A O 1
ATOM 713 N N . CYS A 1 91 ? -11.922 -3.139 5.786 1.00 88.44 91 CYS A N 1
ATOM 714 C CA . CYS A 1 91 ? -13.354 -3.116 6.091 1.00 88.44 91 CYS A CA 1
ATOM 715 C C . CYS A 1 91 ? -13.736 -4.189 7.120 1.00 88.44 91 CYS A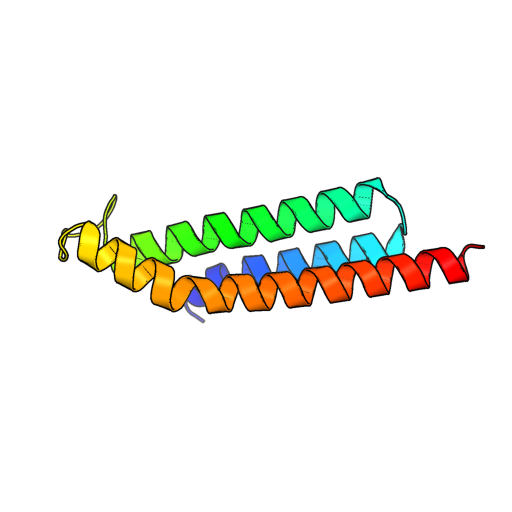 C 1
ATOM 717 O O . CYS A 1 91 ? -14.500 -3.911 8.048 1.00 88.44 91 CYS A O 1
ATOM 719 N N . GLY A 1 92 ? -13.215 -5.409 6.960 1.00 89.31 92 GLY A N 1
ATOM 720 C CA . GLY A 1 92 ? -13.427 -6.521 7.885 1.00 89.31 92 GLY A CA 1
ATOM 721 C C . GLY A 1 92 ? -12.923 -6.200 9.291 1.00 89.31 92 GLY A C 1
ATOM 722 O O . GLY A 1 92 ? -13.696 -6.273 10.247 1.00 89.31 92 GLY A O 1
ATOM 723 N N . VAL A 1 93 ? -11.671 -5.749 9.404 1.00 87.50 93 VAL A N 1
ATOM 724 C CA . VAL A 1 93 ? -11.046 -5.331 10.671 1.00 87.50 93 VAL A CA 1
ATOM 725 C C . VAL A 1 93 ? -11.865 -4.232 11.346 1.00 87.50 93 VAL A C 1
ATOM 727 O O . VAL A 1 93 ? -12.193 -4.336 12.528 1.00 87.50 93 VAL A O 1
ATOM 730 N N . PHE A 1 94 ? -12.271 -3.206 10.594 1.00 87.81 94 PHE A N 1
ATOM 731 C CA . PHE A 1 94 ? -13.074 -2.108 11.125 1.00 87.81 94 PHE A CA 1
ATOM 732 C C . PHE A 1 94 ? -14.449 -2.572 11.632 1.00 87.81 94 PHE A C 1
ATOM 734 O O . PHE A 1 94 ? -14.888 -2.154 12.706 1.00 87.81 94 PHE A O 1
ATOM 741 N N . ARG A 1 95 ? -15.132 -3.458 10.890 1.00 87.81 95 ARG A N 1
ATOM 742 C CA . ARG A 1 95 ? -16.425 -4.032 11.304 1.00 87.81 95 ARG A CA 1
ATOM 743 C C . ARG A 1 95 ? -16.298 -4.868 12.573 1.00 87.81 95 ARG A C 1
ATOM 745 O O . ARG A 1 95 ? -17.118 -4.697 13.470 1.00 87.81 95 ARG A O 1
ATOM 752 N N . VAL A 1 96 ? -15.294 -5.745 12.652 1.00 88.31 96 VAL A N 1
ATOM 753 C CA . VAL A 1 96 ? -15.037 -6.566 13.846 1.00 88.31 96 VAL A CA 1
ATOM 754 C C . VAL A 1 96 ? -14.775 -5.662 15.042 1.00 88.31 96 VAL A C 1
ATOM 756 O O . VAL A 1 96 ? -15.454 -5.791 16.056 1.00 88.31 96 VAL A O 1
ATOM 759 N N . ARG A 1 97 ? -13.888 -4.669 14.897 1.00 84.12 97 ARG A N 1
ATOM 760 C CA . ARG A 1 97 ? -13.551 -3.761 15.995 1.00 84.12 97 ARG A CA 1
ATOM 761 C C . ARG A 1 97 ? -14.763 -2.985 16.509 1.00 84.12 97 ARG A C 1
ATOM 763 O O . ARG A 1 97 ? -14.945 -2.877 17.715 1.00 84.12 97 ARG A O 1
ATOM 770 N N . ARG A 1 98 ? -15.628 -2.506 15.609 1.00 81.44 98 ARG A N 1
ATOM 771 C CA . ARG A 1 98 ? -16.873 -1.817 15.988 1.00 81.44 98 ARG A CA 1
ATOM 772 C C . ARG A 1 98 ? -17.888 -2.721 16.686 1.00 81.44 98 ARG A C 1
ATOM 774 O O . ARG A 1 98 ? -18.651 -2.203 17.487 1.00 81.44 98 ARG A O 1
ATOM 781 N N . ARG A 1 99 ? -17.901 -4.027 16.403 1.00 84.44 99 ARG A N 1
ATOM 782 C CA . ARG A 1 99 ? -18.753 -4.994 17.116 1.00 84.44 99 ARG A CA 1
ATOM 783 C C . ARG A 1 99 ? -18.233 -5.319 18.512 1.00 84.44 99 ARG A C 1
ATOM 785 O O . ARG A 1 99 ? -19.037 -5.563 19.388 1.00 84.44 99 ARG A O 1
ATOM 792 N N . THR A 1 100 ? -16.918 -5.345 18.715 1.00 81.31 100 THR A N 1
ATOM 793 C CA . THR A 1 100 ? -16.324 -5.643 20.032 1.00 81.31 100 THR A CA 1
ATOM 794 C C . THR A 1 100 ? -16.389 -4.457 20.997 1.00 81.31 100 THR A C 1
ATOM 796 O O . THR A 1 100 ? -16.260 -4.639 22.200 1.00 81.31 100 THR A O 1
ATOM 799 N N . SER A 1 101 ? -16.518 -3.236 20.477 1.00 65.81 101 SER A N 1
ATOM 800 C CA . SER A 1 101 ? -16.614 -2.010 21.281 1.00 65.81 101 SER A CA 1
ATOM 801 C C . SER A 1 101 ? -18.051 -1.531 21.527 1.00 65.81 101 SER A C 1
ATOM 803 O O . SER A 1 101 ? -18.214 -0.499 22.173 1.00 65.81 101 SER A O 1
ATOM 805 N N . ALA A 1 102 ? -19.055 -2.222 20.979 1.00 56.16 102 ALA A N 1
ATOM 806 C CA . ALA A 1 102 ? -20.479 -1.988 21.225 1.00 56.16 102 ALA A CA 1
ATOM 807 C C . ALA A 1 102 ? -20.993 -3.013 22.239 1.00 56.16 102 ALA A C 1
ATOM 809 O O . ALA A 1 102 ? -21.852 -2.624 23.056 1.00 56.16 102 ALA A O 1
#

pLDDT: mean 74.97, std 10.77, range [49.22, 92.0]

Sequence (102 aa):
MDLFGWLMMMPIAASLGSLCWLAASGSRRAFMVTLLVSLAGLLIFGFFAWEFRDGILFGPRTSDGLTALQRFWSRFWLPFACWAGFVLVACGVFRVRRRTSA

Radius of gyration: 16.91 Å; chains: 1; bounding box: 40×19×49 Å